Protein AF-A0A2G6GSE4-F1 (afdb_monomer_lite)

Radius of gyration: 18.16 Å; chains: 1; bounding box: 48×35×53 Å

Structure (mmCIF, N/CA/C/O backbone):
data_AF-A0A2G6GSE4-F1
#
_entry.id   AF-A0A2G6GSE4-F1
#
loop_
_atom_site.group_PDB
_atom_site.id
_atom_site.type_symbol
_atom_site.label_atom_id
_atom_site.label_alt_id
_atom_site.label_comp_id
_atom_site.label_asym_id
_atom_site.label_entity_id
_atom_site.label_seq_id
_atom_site.pdbx_PDB_ins_code
_atom_site.Cartn_x
_atom_site.Cartn_y
_atom_site.Cartn_z
_atom_site.occupancy
_atom_site.B_iso_or_equiv
_atom_site.auth_seq_id
_atom_site.auth_comp_id
_atom_site.auth_asym_id
_atom_site.auth_atom_id
_atom_site.pdbx_PDB_model_num
ATOM 1 N N . MET A 1 1 ? -8.463 1.026 28.340 1.00 57.72 1 MET A N 1
ATOM 2 C CA . MET A 1 1 ? -7.109 0.644 27.878 1.00 57.72 1 MET A CA 1
ATOM 3 C C . MET A 1 1 ? -7.087 -0.765 27.296 1.00 57.72 1 MET A C 1
ATOM 5 O O . MET A 1 1 ? -6.768 -0.890 26.126 1.00 57.72 1 MET A O 1
ATOM 9 N N . LYS A 1 2 ? -7.490 -1.806 28.046 1.00 75.69 2 LYS A N 1
ATOM 10 C CA . LYS A 1 2 ? -7.440 -3.204 27.566 1.00 75.69 2 LYS A CA 1
ATOM 11 C C . LYS A 1 2 ? -8.291 -3.472 26.308 1.00 75.69 2 LYS A C 1
ATOM 13 O O . LYS A 1 2 ? -7.828 -4.169 25.419 1.00 75.69 2 LYS A O 1
ATOM 18 N N . LEU A 1 3 ? -9.478 -2.861 26.198 1.00 84.25 3 LEU A N 1
ATOM 19 C CA . LEU A 1 3 ? -10.397 -3.104 25.074 1.00 84.25 3 LEU A CA 1
ATOM 20 C C . LEU A 1 3 ? -9.868 -2.588 23.723 1.00 84.25 3 LEU A C 1
ATOM 22 O O . LEU A 1 3 ? -9.879 -3.328 22.752 1.00 84.25 3 LEU A O 1
ATOM 26 N N . ASN A 1 4 ? -9.363 -1.352 23.657 1.00 85.56 4 ASN A N 1
ATOM 27 C CA . ASN A 1 4 ? -8.875 -0.771 22.397 1.00 85.56 4 ASN A CA 1
ATOM 28 C C . ASN A 1 4 ? -7.656 -1.520 21.850 1.00 85.56 4 ASN A C 1
ATOM 30 O O . ASN A 1 4 ? -7.570 -1.765 20.652 1.00 85.56 4 ASN A O 1
ATOM 34 N N . ILE A 1 5 ? -6.744 -1.914 22.742 1.00 86.75 5 ILE A N 1
ATOM 35 C CA . ILE A 1 5 ? -5.578 -2.724 22.380 1.00 86.75 5 ILE A CA 1
ATOM 36 C C . ILE A 1 5 ? -6.035 -4.098 21.879 1.00 86.75 5 ILE A C 1
ATOM 38 O O . ILE A 1 5 ? -5.562 -4.550 20.842 1.00 86.75 5 ILE A O 1
ATOM 42 N N . ALA A 1 6 ? -6.999 -4.728 22.560 1.00 89.94 6 ALA A N 1
ATOM 43 C CA . ALA A 1 6 ? -7.561 -6.002 22.121 1.00 89.94 6 ALA A CA 1
ATOM 44 C C . ALA A 1 6 ? -8.214 -5.901 20.733 1.00 89.94 6 ALA A C 1
ATOM 46 O O . ALA A 1 6 ? -7.971 -6.762 19.898 1.00 89.94 6 ALA A O 1
ATOM 47 N N . ILE A 1 7 ? -8.974 -4.835 20.450 1.00 90.06 7 ILE A N 1
ATOM 48 C CA . ILE A 1 7 ? -9.577 -4.612 19.124 1.00 90.06 7 ILE A CA 1
ATOM 49 C C . ILE A 1 7 ? -8.491 -4.510 18.050 1.00 90.06 7 ILE A C 1
ATOM 51 O O . ILE A 1 7 ? -8.589 -5.193 17.036 1.00 90.06 7 ILE A O 1
ATOM 55 N N . ILE A 1 8 ? -7.448 -3.703 18.273 1.00 90.94 8 ILE A N 1
ATOM 56 C CA . ILE A 1 8 ? -6.342 -3.559 17.313 1.00 90.94 8 ILE A CA 1
ATOM 57 C C . ILE A 1 8 ? -5.668 -4.910 17.062 1.00 90.94 8 ILE A C 1
ATOM 59 O O . ILE A 1 8 ? -5.456 -5.269 15.909 1.00 90.94 8 ILE A O 1
ATOM 63 N N . LEU A 1 9 ? -5.377 -5.676 18.118 1.00 92.19 9 LEU A N 1
ATOM 64 C CA . LEU A 1 9 ? -4.743 -6.992 17.997 1.00 92.19 9 LEU A CA 1
ATOM 65 C C . LEU A 1 9 ? -5.616 -7.988 17.229 1.00 92.19 9 LEU A C 1
ATOM 67 O O . LEU A 1 9 ? -5.114 -8.683 16.348 1.00 92.19 9 LEU A O 1
ATOM 71 N N . ILE A 1 10 ? -6.916 -8.041 17.526 1.00 94.38 10 ILE A N 1
ATOM 72 C CA . ILE A 1 10 ? -7.861 -8.921 16.830 1.00 94.38 10 ILE A CA 1
ATOM 73 C C . ILE A 1 10 ? -7.929 -8.545 15.349 1.00 94.38 10 ILE A C 1
ATOM 75 O O . ILE A 1 10 ? -7.769 -9.408 14.491 1.00 94.38 10 ILE A O 1
ATOM 79 N N . VAL A 1 11 ? -8.111 -7.261 15.038 1.00 93.94 11 VAL A N 1
ATOM 80 C CA . VAL A 1 11 ? -8.205 -6.776 13.654 1.00 93.94 11 VAL A CA 1
ATOM 81 C C . VAL A 1 11 ? -6.902 -7.029 12.889 1.00 93.94 11 VAL A C 1
ATOM 83 O O . VAL A 1 11 ? -6.954 -7.519 11.763 1.00 93.94 11 VAL A O 1
ATOM 86 N N . ALA A 1 12 ? -5.745 -6.764 13.502 1.00 93.81 12 ALA A N 1
ATOM 87 C CA . ALA A 1 12 ? -4.441 -7.052 12.907 1.00 93.81 12 ALA A CA 1
ATOM 88 C C . ALA A 1 12 ? -4.282 -8.545 12.603 1.00 93.81 12 ALA A C 1
ATOM 90 O O . ALA A 1 12 ? -3.866 -8.906 11.507 1.00 93.81 12 ALA A O 1
ATOM 91 N N . THR A 1 13 ? -4.668 -9.410 13.546 1.00 94.38 13 THR A N 1
ATOM 92 C CA . THR A 1 13 ? -4.611 -10.870 13.376 1.00 94.38 13 THR A CA 1
ATOM 93 C C . THR A 1 13 ? -5.519 -11.330 12.238 1.00 94.38 13 THR A C 1
ATOM 95 O O . THR A 1 13 ? -5.111 -12.157 11.430 1.00 94.38 13 THR A O 1
ATOM 98 N N . VAL A 1 14 ? -6.726 -10.767 12.128 1.00 95.25 14 VAL A N 1
ATOM 99 C CA . VAL A 1 14 ? -7.653 -11.073 11.031 1.00 95.25 14 VAL A CA 1
ATOM 100 C C . VAL A 1 14 ? -7.067 -10.652 9.686 1.00 95.25 14 VAL A C 1
ATOM 102 O O . VAL A 1 14 ? -7.047 -11.466 8.768 1.00 95.25 14 VAL A O 1
ATOM 105 N N . PHE A 1 15 ? -6.551 -9.426 9.551 1.00 94.00 15 PHE A N 1
ATOM 106 C CA . PHE A 1 15 ? -5.946 -8.988 8.288 1.00 94.00 15 PHE A CA 1
ATOM 107 C C . PHE A 1 15 ? -4.688 -9.774 7.933 1.00 94.00 15 PHE A C 1
ATOM 109 O O . PHE A 1 15 ? -4.493 -10.094 6.766 1.00 94.00 15 PHE A O 1
ATOM 116 N N . PHE A 1 16 ? -3.867 -10.122 8.921 1.00 92.12 16 PHE A N 1
ATOM 117 C CA . PHE A 1 16 ? -2.706 -10.978 8.717 1.00 92.12 16 PHE A CA 1
ATOM 118 C C . PHE A 1 16 ? -3.121 -12.385 8.268 1.00 92.12 16 PHE A C 1
ATOM 120 O O . PHE A 1 16 ? -2.551 -12.919 7.327 1.00 92.12 16 PHE A O 1
ATOM 127 N N . GLY A 1 17 ? -4.174 -12.963 8.852 1.00 93.38 17 GLY A N 1
ATOM 128 C CA . GLY A 1 17 ? -4.744 -14.229 8.384 1.00 93.38 17 GLY A CA 1
ATOM 129 C C . GLY A 1 17 ? -5.287 -14.138 6.955 1.00 93.38 17 GLY A C 1
ATOM 130 O O . GLY A 1 17 ? -4.964 -14.976 6.118 1.00 93.38 17 GLY A O 1
ATOM 131 N N . LEU A 1 18 ? -6.054 -13.087 6.643 1.00 93.56 18 LEU A N 1
ATOM 132 C CA . LEU A 1 18 ? -6.555 -12.823 5.288 1.00 93.56 18 LEU A CA 1
ATOM 133 C C . LEU A 1 18 ? -5.418 -12.631 4.276 1.00 93.56 18 LEU A C 1
ATOM 135 O O . LEU A 1 18 ? -5.569 -13.012 3.117 1.00 93.56 18 LEU A O 1
ATOM 139 N N . TRP A 1 19 ? -4.282 -12.080 4.713 1.00 91.25 19 TRP A N 1
ATOM 140 C CA . TRP A 1 19 ? -3.078 -11.947 3.898 1.00 91.25 19 TRP A CA 1
ATOM 141 C C . TRP A 1 19 ? -2.619 -13.302 3.355 1.00 91.25 19 TRP A C 1
ATOM 143 O O . TRP A 1 19 ? -2.550 -13.473 2.138 1.00 91.25 19 TRP A O 1
ATOM 153 N N . PHE A 1 20 ? -2.440 -14.293 4.236 1.00 89.25 20 PHE A N 1
ATOM 154 C CA . PHE A 1 20 ? -2.069 -15.660 3.841 1.00 89.25 20 PHE A CA 1
ATOM 155 C C . PHE A 1 20 ? -3.154 -16.398 3.054 1.00 89.25 20 PHE A C 1
ATOM 157 O O . PHE A 1 20 ? -2.843 -17.336 2.328 1.00 89.25 20 PHE A O 1
ATOM 164 N N . LEU A 1 21 ? -4.416 -15.975 3.160 1.00 91.94 21 LEU A N 1
ATOM 165 C CA . LEU A 1 21 ? -5.521 -16.521 2.365 1.00 91.94 21 LEU A CA 1
ATOM 166 C C . LEU A 1 21 ? -5.607 -15.929 0.946 1.00 91.94 21 LEU A C 1
ATOM 168 O O . LEU A 1 21 ? -6.533 -16.257 0.209 1.00 91.94 21 LEU A O 1
ATOM 172 N N . GLY A 1 22 ? -4.663 -15.070 0.547 1.00 89.81 22 GLY A N 1
ATOM 173 C CA . GLY A 1 22 ? -4.574 -14.545 -0.817 1.00 89.81 22 GLY A CA 1
ATOM 174 C C . GLY A 1 22 ? -5.033 -13.097 -0.987 1.00 89.81 22 GLY A C 1
ATOM 175 O O . GLY A 1 22 ? -5.107 -12.623 -2.122 1.00 89.81 22 GLY A O 1
ATOM 176 N N . LEU A 1 23 ? -5.284 -12.354 0.102 1.00 91.19 23 LEU A N 1
ATOM 177 C CA . LEU A 1 23 ? -5.499 -10.900 0.019 1.00 91.19 23 LEU A CA 1
ATOM 178 C C . LEU A 1 23 ? -4.306 -10.199 -0.653 1.00 91.19 23 LEU A C 1
ATOM 180 O O . LEU A 1 23 ? -4.504 -9.229 -1.384 1.00 91.19 23 LEU A O 1
ATOM 184 N N . GLU A 1 24 ? -3.096 -10.735 -0.471 1.00 91.75 24 GLU A N 1
ATOM 185 C CA . GLU A 1 24 ? -1.891 -10.310 -1.186 1.00 91.75 24 GLU A CA 1
ATOM 186 C C . GLU A 1 24 ? -2.074 -10.327 -2.705 1.00 91.75 24 GLU A C 1
ATOM 188 O O . GLU A 1 24 ? -1.811 -9.331 -3.373 1.00 91.75 24 GLU A O 1
ATOM 193 N N . ILE A 1 25 ? -2.575 -11.438 -3.249 1.00 91.94 25 ILE A N 1
ATOM 194 C CA . ILE A 1 25 ? -2.759 -11.632 -4.690 1.00 91.94 25 ILE A CA 1
ATOM 195 C C . ILE A 1 25 ? -3.802 -10.649 -5.220 1.00 91.94 25 ILE A C 1
ATOM 197 O O . ILE A 1 25 ? -3.599 -10.035 -6.268 1.00 91.94 25 ILE A O 1
ATOM 201 N N . ILE A 1 26 ? -4.910 -10.471 -4.497 1.00 93.06 26 ILE A N 1
ATOM 202 C CA . ILE A 1 26 ? -5.962 -9.517 -4.870 1.00 93.06 26 ILE A CA 1
ATOM 203 C C . ILE A 1 26 ? -5.384 -8.102 -4.921 1.00 93.06 26 ILE A C 1
ATOM 205 O O . ILE A 1 26 ? -5.572 -7.382 -5.902 1.00 93.06 26 ILE A O 1
ATOM 209 N N . TYR A 1 27 ? -4.637 -7.713 -3.890 1.00 93.06 27 TYR A N 1
ATOM 210 C CA . TYR A 1 27 ? -4.029 -6.392 -3.831 1.00 93.06 27 TYR A CA 1
ATOM 211 C C . TYR A 1 27 ? -2.969 -6.187 -4.919 1.00 93.06 27 TYR A C 1
ATOM 213 O O . TYR A 1 27 ? -2.906 -5.125 -5.538 1.00 93.06 27 TYR A O 1
ATOM 221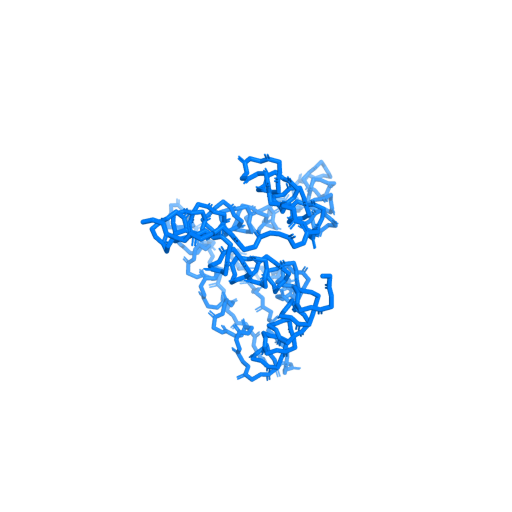 N N . ALA A 1 28 ? -2.182 -7.219 -5.221 1.00 93.81 28 ALA A N 1
ATOM 222 C CA . ALA A 1 28 ? -1.198 -7.178 -6.291 1.00 93.81 28 ALA A CA 1
ATOM 223 C C . ALA A 1 28 ? -1.848 -6.952 -7.665 1.00 93.81 28 ALA A C 1
ATOM 225 O O . ALA A 1 28 ? -1.355 -6.137 -8.443 1.00 93.81 28 ALA A O 1
ATOM 226 N N . HIS A 1 29 ? -2.996 -7.582 -7.945 1.00 94.69 29 HIS A N 1
ATOM 227 C CA . HIS A 1 29 ? -3.774 -7.288 -9.154 1.00 94.69 29 HIS A CA 1
ATOM 228 C C . HIS A 1 29 ? -4.235 -5.828 -9.198 1.00 94.69 29 HIS A C 1
ATOM 230 O O . HIS A 1 29 ? -4.168 -5.201 -10.255 1.00 94.69 29 HIS A O 1
ATOM 236 N N . MET A 1 30 ? -4.658 -5.259 -8.062 1.00 95.44 30 MET A N 1
ATOM 237 C CA . MET A 1 30 ? -5.014 -3.838 -7.996 1.00 95.44 30 MET A CA 1
ATOM 238 C C . MET A 1 30 ? -3.808 -2.945 -8.302 1.00 95.44 30 MET A C 1
ATOM 240 O O . MET A 1 30 ? -3.956 -1.967 -9.031 1.00 95.44 30 MET A O 1
ATOM 244 N N . LEU A 1 31 ? -2.615 -3.261 -7.795 1.00 95.12 31 LEU A N 1
ATOM 245 C CA . LEU A 1 31 ? -1.394 -2.508 -8.107 1.00 95.12 31 LEU A CA 1
ATOM 246 C C . LEU A 1 31 ? -1.002 -2.621 -9.584 1.00 95.12 31 LEU A C 1
ATOM 248 O O . LEU A 1 31 ? -0.710 -1.605 -10.207 1.00 95.12 31 LEU A O 1
ATOM 252 N N . VAL A 1 32 ? -1.047 -3.826 -10.160 1.00 95.00 32 VAL A N 1
ATOM 253 C CA . VAL A 1 32 ? -0.787 -4.055 -11.592 1.00 95.00 32 VAL A CA 1
ATOM 254 C C . VAL A 1 32 ? -1.765 -3.266 -12.457 1.00 95.00 32 VAL A C 1
ATOM 256 O O . VAL A 1 32 ? -1.355 -2.633 -13.427 1.00 95.00 32 VAL A O 1
ATOM 259 N N . PHE A 1 33 ? -3.047 -3.246 -12.088 1.00 95.62 33 PHE A N 1
ATOM 260 C CA . PHE A 1 33 ? -4.046 -2.423 -12.762 1.00 95.62 33 PHE A CA 1
ATOM 261 C C . PHE A 1 33 ? -3.685 -0.932 -12.706 1.00 95.62 33 PHE A C 1
ATOM 263 O O . PHE A 1 33 ? -3.694 -0.266 -13.738 1.00 95.62 33 PHE A O 1
ATOM 270 N N . GLY A 1 34 ? -3.311 -0.419 -11.530 1.00 94.62 34 GLY A N 1
ATOM 271 C CA . GLY A 1 34 ? -2.899 0.978 -11.364 1.00 94.62 34 GLY A CA 1
ATOM 272 C C . GLY A 1 34 ? -1.655 1.336 -12.170 1.00 94.62 34 GLY A C 1
ATOM 273 O O . GLY A 1 34 ? -1.620 2.378 -12.817 1.00 94.62 34 GLY A O 1
ATOM 274 N N . LEU A 1 35 ? -0.659 0.451 -12.187 1.00 94.12 35 LEU A N 1
ATOM 275 C CA . LEU A 1 35 ? 0.544 0.619 -12.997 1.00 94.12 35 LEU A CA 1
ATOM 276 C C . LEU A 1 35 ? 0.220 0.664 -14.483 1.00 94.12 35 LEU A C 1
ATOM 278 O O . LEU A 1 35 ? 0.635 1.590 -15.171 1.00 94.12 35 LEU A O 1
ATOM 282 N N . ASN A 1 36 ? -0.561 -0.299 -14.969 1.00 94.06 36 ASN A N 1
ATOM 283 C CA . ASN A 1 36 ? -0.967 -0.331 -16.367 1.00 94.06 36 ASN A CA 1
ATOM 284 C C . ASN A 1 36 ? -1.792 0.903 -16.740 1.00 94.06 36 ASN A C 1
ATOM 286 O O . ASN A 1 36 ? -1.594 1.429 -17.826 1.00 94.06 36 ASN A O 1
ATOM 290 N N . ALA A 1 37 ? -2.639 1.415 -15.838 1.00 93.94 37 ALA A N 1
ATOM 291 C CA . ALA A 1 37 ? -3.366 2.666 -16.043 1.00 93.94 37 ALA A CA 1
ATOM 292 C C . ALA A 1 37 ? -2.426 3.878 -16.199 1.00 93.94 37 ALA A C 1
ATOM 294 O O . ALA A 1 37 ? -2.673 4.735 -17.045 1.00 93.94 37 ALA A O 1
ATOM 295 N N . VAL A 1 38 ? -1.334 3.939 -15.428 1.00 92.88 38 VAL A N 1
ATOM 296 C CA . VAL A 1 38 ? -0.303 4.982 -15.579 1.00 92.88 38 VAL A CA 1
ATOM 297 C C . VAL A 1 38 ? 0.480 4.806 -16.884 1.00 92.88 38 VAL A C 1
ATOM 299 O O . VAL A 1 38 ? 0.748 5.788 -17.575 1.00 92.88 38 VAL A O 1
ATOM 302 N N . PHE A 1 39 ? 0.807 3.569 -17.259 1.00 90.50 39 PHE A N 1
ATOM 303 C CA . PHE A 1 39 ? 1.587 3.261 -18.459 1.00 90.50 39 PHE A CA 1
ATOM 304 C C . PHE A 1 39 ? 0.784 3.224 -19.762 1.00 90.50 39 PHE A C 1
ATOM 306 O O . PHE A 1 39 ? 1.386 3.021 -20.809 1.00 90.50 39 PHE A O 1
ATOM 313 N N . VAL A 1 40 ? -0.530 3.492 -19.754 1.00 89.62 40 VAL A N 1
ATOM 314 C CA . VAL A 1 40 ? -1.340 3.582 -20.991 1.00 89.62 40 VAL A CA 1
ATOM 315 C C . VAL A 1 40 ? -0.713 4.532 -22.020 1.00 89.62 40 VAL A C 1
ATOM 317 O O . VAL A 1 40 ? -0.820 4.299 -23.221 1.00 89.62 40 VAL A O 1
ATOM 320 N N . PHE A 1 41 ? -0.039 5.588 -21.559 1.00 84.69 41 PHE A N 1
ATOM 321 C CA . PHE A 1 41 ? 0.599 6.587 -22.419 1.00 84.69 41 PHE A CA 1
ATOM 322 C C . PHE A 1 41 ? 2.059 6.269 -22.779 1.00 84.69 41 PHE A C 1
ATOM 324 O O . PHE A 1 41 ? 2.659 6.994 -23.571 1.00 84.69 41 PHE A O 1
ATOM 331 N N . SER A 1 42 ? 2.632 5.201 -22.223 1.00 84.00 42 SER A N 1
ATOM 332 C CA . SER A 1 42 ? 4.018 4.796 -22.447 1.00 84.00 42 SER A CA 1
ATOM 333 C C . SER A 1 42 ? 4.061 3.574 -23.360 1.00 84.00 42 SER A C 1
ATOM 335 O O . SER A 1 42 ? 3.696 2.469 -22.962 1.00 84.00 42 SER A O 1
ATOM 337 N N . SER A 1 43 ? 4.536 3.740 -24.595 1.00 77.75 43 SER A N 1
ATOM 338 C CA . SER A 1 43 ? 4.706 2.616 -25.520 1.00 77.75 43 SER A CA 1
ATOM 339 C C . SER A 1 43 ? 5.742 1.623 -24.983 1.00 77.75 43 SER A C 1
ATOM 341 O O . SER A 1 43 ? 6.879 2.008 -24.722 1.00 77.75 43 SER A O 1
ATOM 343 N N . GLY A 1 44 ? 5.356 0.353 -24.840 1.00 82.25 44 GLY A N 1
ATOM 344 C CA . GLY A 1 44 ? 6.273 -0.745 -24.507 1.00 82.25 44 GLY A CA 1
ATOM 345 C C . GLY A 1 44 ? 6.429 -1.065 -23.017 1.00 82.25 44 GLY A C 1
ATOM 346 O O . GLY A 1 44 ? 7.040 -2.085 -22.706 1.00 82.25 44 GLY A O 1
ATOM 347 N N . ILE A 1 45 ? 5.845 -0.275 -22.103 1.00 88.25 45 ILE A N 1
ATOM 348 C CA . ILE A 1 45 ? 5.870 -0.568 -20.659 1.00 88.25 45 ILE A CA 1
ATOM 349 C C . ILE A 1 45 ? 4.565 -1.241 -20.235 1.00 88.25 45 ILE A C 1
ATOM 351 O O . ILE A 1 45 ? 3.483 -0.701 -20.456 1.00 88.25 45 ILE A O 1
ATOM 355 N N . HIS A 1 46 ? 4.652 -2.399 -19.583 1.00 91.50 46 HIS A N 1
ATOM 356 C CA . HIS A 1 46 ? 3.488 -3.029 -18.961 1.00 91.50 46 HIS A CA 1
ATOM 357 C C . HIS A 1 46 ? 3.856 -3.813 -17.700 1.00 91.50 46 HIS A C 1
ATOM 359 O O . HIS A 1 46 ? 4.949 -4.366 -17.577 1.00 91.50 46 HIS A O 1
ATOM 365 N N . ALA A 1 47 ? 2.919 -3.874 -16.759 1.00 92.69 47 ALA A N 1
ATOM 366 C CA . ALA A 1 47 ? 3.029 -4.633 -15.526 1.00 92.69 47 ALA A CA 1
ATOM 367 C C . ALA A 1 47 ? 2.258 -5.956 -15.627 1.00 92.69 47 ALA A C 1
ATOM 369 O O . ALA A 1 47 ? 1.138 -6.000 -16.149 1.00 92.69 47 ALA A O 1
ATOM 370 N N . LYS A 1 48 ? 2.829 -7.030 -15.078 1.00 93.88 48 LYS A N 1
ATOM 371 C CA . LYS A 1 48 ? 2.172 -8.330 -14.890 1.00 93.88 48 LYS A CA 1
ATOM 372 C C . LYS A 1 48 ? 2.421 -8.846 -13.482 1.00 93.88 48 LYS A C 1
ATOM 374 O O . LYS A 1 48 ? 3.408 -8.498 -12.841 1.00 93.88 48 LYS A O 1
ATOM 379 N N . LEU A 1 49 ? 1.514 -9.692 -13.017 1.00 93.12 49 LEU A N 1
ATOM 380 C CA . LEU A 1 49 ? 1.688 -10.427 -11.776 1.00 93.12 49 LEU A CA 1
ATOM 381 C C . LEU A 1 49 ? 2.308 -11.791 -12.083 1.00 93.12 49 LEU A C 1
ATOM 383 O O . LEU A 1 49 ? 1.799 -12.514 -12.936 1.00 93.12 49 LEU A O 1
ATOM 387 N N . ASP A 1 50 ? 3.363 -12.148 -11.361 1.00 92.81 50 ASP A N 1
ATOM 388 C CA . ASP A 1 50 ? 3.920 -13.495 -11.339 1.00 92.81 50 ASP A CA 1
ATOM 389 C C . ASP A 1 50 ? 3.698 -14.128 -9.965 1.00 92.81 50 ASP A C 1
ATOM 391 O O . ASP A 1 50 ? 3.942 -13.518 -8.926 1.00 92.81 50 ASP A O 1
ATOM 395 N N . THR A 1 51 ? 3.188 -15.355 -9.981 1.00 89.75 51 THR A N 1
ATOM 396 C CA . THR A 1 51 ? 2.892 -16.168 -8.792 1.00 89.75 51 THR A CA 1
ATOM 397 C C . THR A 1 51 ? 3.538 -17.554 -8.868 1.00 89.75 51 THR A C 1
ATOM 399 O O . THR A 1 51 ? 3.290 -18.404 -8.015 1.00 89.75 51 THR A O 1
ATOM 402 N N . SER A 1 52 ? 4.392 -17.795 -9.870 1.00 85.38 52 SER A N 1
ATOM 403 C CA . SER A 1 52 ? 4.993 -19.103 -10.170 1.00 85.38 52 SER A CA 1
ATOM 404 C C . SER A 1 52 ? 5.848 -19.674 -9.035 1.00 85.38 52 SER A C 1
ATOM 406 O O . SER A 1 52 ? 5.952 -20.887 -8.881 1.00 85.38 52 SER A O 1
ATOM 408 N N . THR A 1 53 ? 6.425 -18.810 -8.202 1.00 80.38 53 THR A N 1
ATOM 409 C CA . THR A 1 53 ? 7.304 -19.175 -7.081 1.00 80.38 53 THR A CA 1
ATOM 410 C C . THR A 1 53 ? 6.557 -19.355 -5.754 1.00 80.38 53 THR A C 1
ATOM 412 O O . THR A 1 53 ? 7.184 -19.517 -4.708 1.00 80.38 53 THR A O 1
ATOM 415 N N . GLY A 1 54 ? 5.220 -19.296 -5.764 1.00 79.81 54 GLY A N 1
ATOM 416 C CA . GLY A 1 54 ? 4.388 -19.343 -4.556 1.00 79.81 54 GLY A CA 1
ATOM 417 C C . GLY A 1 54 ? 4.352 -18.032 -3.761 1.00 79.81 54 GLY A C 1
ATOM 418 O O . GLY A 1 54 ? 3.636 -17.946 -2.767 1.00 79.81 54 GLY A O 1
ATOM 419 N N . LYS A 1 55 ? 5.081 -17.001 -4.207 1.00 83.25 55 LYS A N 1
ATOM 420 C CA . LYS A 1 55 ? 4.982 -15.619 -3.720 1.00 83.25 55 LYS A CA 1
ATOM 421 C C . LYS A 1 55 ? 4.507 -14.706 -4.845 1.00 83.25 55 LYS A C 1
ATOM 423 O O . LYS A 1 55 ? 4.732 -15.005 -6.016 1.00 83.25 55 LYS A O 1
ATOM 428 N N . ALA A 1 56 ? 3.867 -13.594 -4.494 1.00 88.56 56 ALA A N 1
ATOM 429 C CA . ALA A 1 56 ? 3.422 -12.612 -5.471 1.00 88.56 56 ALA A CA 1
ATOM 430 C C . ALA A 1 56 ? 4.558 -11.634 -5.818 1.00 88.56 56 ALA A C 1
ATOM 432 O O . ALA A 1 56 ? 5.099 -10.940 -4.954 1.00 88.56 56 ALA A O 1
ATOM 433 N N . PHE A 1 57 ? 4.889 -11.553 -7.104 1.00 91.44 57 PHE A N 1
ATOM 434 C CA . PHE A 1 57 ? 5.861 -10.617 -7.658 1.00 91.44 57 PHE A CA 1
ATOM 435 C C . PHE A 1 57 ? 5.200 -9.736 -8.708 1.00 91.44 57 PHE A C 1
ATOM 437 O O . PHE A 1 57 ? 4.546 -10.229 -9.626 1.00 91.44 57 PHE A O 1
ATOM 444 N N . ILE A 1 58 ? 5.398 -8.424 -8.607 1.00 90.69 58 ILE A N 1
ATOM 445 C CA . ILE A 1 58 ? 5.017 -7.505 -9.680 1.00 90.69 58 ILE A CA 1
ATOM 446 C C . ILE A 1 58 ? 6.195 -7.422 -10.637 1.00 90.69 58 ILE A C 1
ATOM 448 O O . ILE A 1 58 ? 7.284 -7.000 -10.251 1.00 90.69 58 ILE A O 1
ATOM 452 N N . GLN A 1 59 ? 5.961 -7.840 -11.876 1.00 90.31 59 GLN A N 1
ATOM 453 C CA . GLN A 1 59 ? 6.930 -7.773 -12.954 1.00 90.31 59 GLN A CA 1
ATOM 454 C C . GLN A 1 59 ? 6.633 -6.575 -13.852 1.00 90.31 59 GLN A C 1
ATOM 456 O O . GLN A 1 59 ? 5.507 -6.420 -14.327 1.00 90.31 59 GLN A O 1
ATOM 461 N N . LEU A 1 60 ? 7.641 -5.752 -14.111 1.00 88.94 60 LEU A N 1
ATOM 462 C CA . LEU A 1 60 ? 7.591 -4.658 -15.074 1.00 88.94 60 LEU A CA 1
ATOM 463 C C . LEU A 1 60 ? 8.403 -5.035 -16.302 1.00 88.94 60 LEU A C 1
ATOM 465 O O . LEU A 1 60 ? 9.590 -5.328 -16.185 1.00 88.94 60 LEU A O 1
ATOM 469 N N . PHE A 1 61 ? 7.755 -5.013 -17.461 1.00 86.69 61 PHE A N 1
ATOM 470 C CA . PHE A 1 61 ? 8.359 -5.313 -18.750 1.00 86.69 61 PHE A CA 1
ATOM 471 C C . PHE A 1 61 ? 8.584 -4.026 -19.534 1.00 86.69 61 PHE A C 1
ATOM 473 O O . PHE A 1 61 ? 7.652 -3.234 -19.683 1.00 86.69 61 PHE A O 1
ATOM 480 N N . TYR A 1 62 ? 9.795 -3.862 -20.063 1.00 82.94 62 TYR A N 1
ATOM 481 C CA . TYR A 1 62 ? 10.130 -2.857 -21.068 1.00 82.94 62 TYR A CA 1
ATOM 482 C C . TYR A 1 62 ? 10.965 -3.493 -22.176 1.00 82.94 62 TYR A C 1
ATOM 484 O O . TYR A 1 62 ? 12.048 -4.019 -21.905 1.00 82.94 62 TYR A O 1
ATOM 492 N N . ASP A 1 63 ? 10.447 -3.450 -23.403 1.00 75.88 63 ASP A N 1
ATOM 493 C CA . ASP A 1 63 ? 10.968 -4.115 -24.604 1.00 75.88 63 ASP A CA 1
ATOM 494 C C . ASP A 1 63 ? 11.215 -5.626 -24.419 1.00 75.88 63 ASP A C 1
ATOM 496 O O . ASP A 1 63 ? 10.410 -6.430 -24.875 1.00 75.88 63 ASP A O 1
ATOM 500 N N . ASN A 1 64 ? 12.286 -6.021 -23.721 1.00 70.56 64 ASN A N 1
ATOM 501 C CA . ASN A 1 64 ? 12.645 -7.412 -23.399 1.00 70.56 64 ASN A CA 1
ATOM 502 C C . ASN A 1 64 ? 13.249 -7.597 -21.994 1.00 70.56 64 ASN A C 1
ATOM 504 O O . ASN A 1 64 ? 13.595 -8.715 -21.610 1.00 70.56 64 ASN A O 1
ATOM 508 N N . ALA A 1 65 ? 13.404 -6.519 -21.227 1.00 75.56 65 ALA A N 1
ATOM 509 C CA . ALA A 1 65 ? 13.915 -6.576 -19.868 1.00 75.56 65 ALA A CA 1
ATOM 510 C C . ALA A 1 65 ? 12.743 -6.587 -18.879 1.00 75.56 65 ALA A C 1
ATOM 512 O O . ALA A 1 65 ? 11.801 -5.800 -18.994 1.00 75.56 65 ALA A O 1
ATOM 513 N N . GLY A 1 66 ? 12.796 -7.530 -17.940 1.00 80.25 66 GLY A N 1
ATOM 514 C CA . GLY A 1 66 ? 11.806 -7.700 -16.887 1.00 80.25 66 GLY A CA 1
ATOM 515 C C . GLY A 1 66 ? 12.440 -7.450 -15.529 1.00 80.25 66 GLY A C 1
ATOM 516 O O . GLY A 1 66 ? 13.431 -8.096 -15.189 1.00 80.25 66 GLY A O 1
ATOM 517 N N . TRP A 1 67 ? 11.861 -6.554 -14.737 1.00 87.00 67 TRP A N 1
ATOM 518 C CA . TRP A 1 67 ? 12.238 -6.380 -13.334 1.00 87.00 67 TRP A CA 1
ATOM 519 C C . TRP A 1 67 ? 11.121 -6.837 -12.429 1.00 87.00 67 TRP A C 1
ATOM 521 O O . TRP A 1 67 ? 9.950 -6.670 -12.758 1.00 87.00 67 TRP A O 1
ATOM 531 N N . GLN A 1 68 ? 11.488 -7.402 -11.286 1.00 89.38 68 GLN A N 1
ATOM 532 C CA . GLN A 1 68 ? 10.544 -7.995 -10.355 1.00 89.38 68 GLN A CA 1
ATOM 533 C C . GLN A 1 68 ? 10.707 -7.356 -8.985 1.00 89.38 68 GLN A C 1
ATOM 535 O O . GLN A 1 68 ? 11.826 -7.239 -8.488 1.00 89.38 68 GLN A O 1
ATOM 540 N N . GLU A 1 69 ? 9.589 -7.003 -8.361 1.00 89.81 69 GLU A N 1
ATOM 541 C CA . GLU A 1 69 ? 9.557 -6.585 -6.962 1.00 89.81 69 GLU A CA 1
ATOM 542 C C . GLU A 1 69 ? 8.595 -7.489 -6.183 1.00 89.81 69 GLU A C 1
ATOM 544 O O . GLU A 1 69 ? 7.451 -7.686 -6.617 1.00 89.81 69 GLU A O 1
ATOM 549 N N . PRO A 1 70 ? 9.027 -8.055 -5.042 1.00 90.25 70 PRO A N 1
ATOM 550 C CA . PRO A 1 70 ? 8.139 -8.813 -4.174 1.00 90.25 70 PRO A CA 1
ATOM 551 C C . PRO A 1 70 ? 7.057 -7.898 -3.592 1.00 90.25 70 PRO A C 1
ATOM 553 O O . PRO A 1 70 ? 7.353 -6.873 -2.971 1.00 90.25 70 PRO A O 1
ATOM 556 N N . VAL A 1 71 ? 5.797 -8.307 -3.750 1.00 88.25 71 VAL A N 1
ATOM 557 C CA . VAL A 1 71 ? 4.616 -7.566 -3.274 1.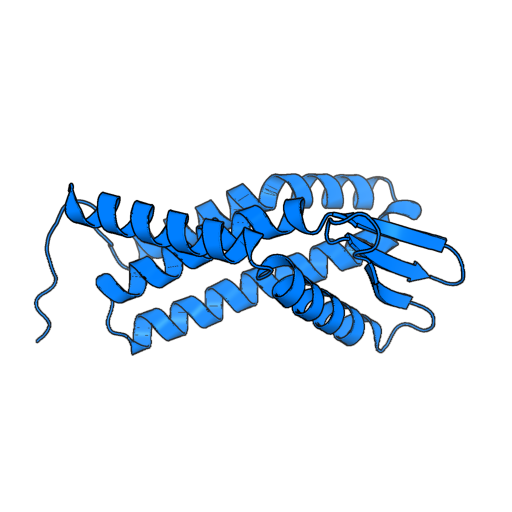00 88.25 71 VAL A CA 1
ATOM 558 C C . VAL A 1 71 ? 4.652 -7.383 -1.756 1.00 88.25 71 VAL A C 1
ATOM 560 O O . VAL A 1 71 ? 4.301 -6.312 -1.251 1.00 88.25 71 VAL A O 1
ATOM 563 N N . GLU A 1 72 ? 5.135 -8.399 -1.041 1.00 86.44 72 GLU A N 1
ATOM 564 C CA . GLU A 1 72 ? 5.279 -8.438 0.416 1.00 86.44 72 GLU A CA 1
ATOM 565 C C . GLU A 1 72 ? 5.919 -7.158 0.988 1.00 86.44 72 GLU A C 1
ATOM 567 O O . GLU A 1 72 ? 5.376 -6.560 1.922 1.00 86.44 72 GLU A O 1
ATOM 572 N N . THR A 1 73 ? 7.011 -6.665 0.385 1.00 81.44 73 THR A N 1
ATOM 573 C CA . THR A 1 73 ? 7.764 -5.509 0.909 1.00 81.44 73 THR A CA 1
ATOM 574 C C . THR A 1 73 ? 6.919 -4.242 0.982 1.00 81.44 73 THR A C 1
ATOM 576 O O . THR A 1 73 ? 7.028 -3.450 1.917 1.00 81.44 73 THR A O 1
ATOM 579 N N . ILE A 1 74 ? 6.061 -4.043 -0.014 1.00 82.88 74 ILE A N 1
ATOM 580 C CA . ILE A 1 74 ? 5.279 -2.818 -0.167 1.00 82.88 74 ILE A CA 1
ATOM 581 C C . ILE A 1 74 ? 3.957 -2.933 0.600 1.00 82.88 74 ILE A C 1
ATOM 583 O O . ILE A 1 74 ? 3.366 -1.924 0.994 1.00 82.88 74 ILE A O 1
ATOM 587 N N . CYS A 1 75 ? 3.483 -4.159 0.830 1.00 85.19 75 CYS A N 1
ATOM 588 C CA . CYS A 1 75 ? 2.138 -4.399 1.328 1.00 85.19 75 CYS A CA 1
ATOM 589 C C . CYS A 1 75 ? 2.044 -4.713 2.820 1.00 85.19 75 CYS A C 1
ATOM 591 O O . CYS A 1 75 ? 0.977 -4.520 3.394 1.00 85.19 75 CYS A O 1
ATOM 593 N N . LEU A 1 76 ? 3.125 -5.095 3.502 1.00 87.25 76 LEU A N 1
ATOM 594 C CA . LEU A 1 76 ? 3.090 -5.198 4.968 1.00 87.25 76 LEU A CA 1
ATOM 595 C C . LEU A 1 76 ? 2.621 -3.889 5.649 1.00 87.25 76 LEU A C 1
ATOM 597 O O . LEU A 1 76 ? 1.748 -3.947 6.521 1.00 87.25 76 LEU A O 1
ATOM 601 N N . PRO A 1 77 ? 3.073 -2.690 5.225 1.00 93.06 77 PRO A N 1
ATOM 602 C CA . PRO A 1 77 ? 2.540 -1.431 5.749 1.00 93.06 77 PRO A CA 1
ATOM 603 C C . PRO A 1 77 ? 1.041 -1.222 5.461 1.00 93.06 77 PRO A C 1
ATOM 605 O O . PRO A 1 77 ? 0.359 -0.556 6.241 1.00 93.06 77 PRO A O 1
ATOM 608 N N . LEU A 1 78 ? 0.491 -1.828 4.400 1.00 94.00 78 LEU A N 1
ATOM 609 C CA . LEU A 1 78 ? -0.947 -1.783 4.113 1.00 94.00 78 LEU A CA 1
ATOM 610 C C . LEU A 1 78 ? -1.754 -2.466 5.220 1.00 94.00 78 LEU A C 1
ATOM 612 O O . LEU A 1 78 ? -2.779 -1.931 5.631 1.00 94.00 78 LEU A O 1
ATOM 616 N N . ILE A 1 79 ? -1.299 -3.617 5.725 1.00 93.50 79 ILE A N 1
ATOM 617 C CA . ILE A 1 79 ? -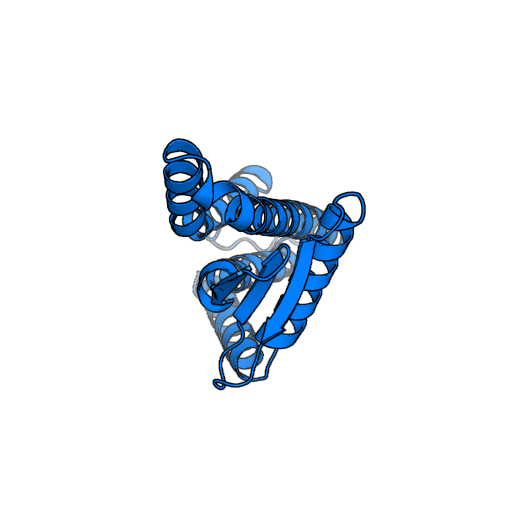1.982 -4.348 6.807 1.00 93.50 79 ILE A CA 1
ATOM 618 C C . ILE A 1 79 ? -2.092 -3.462 8.050 1.00 93.50 79 ILE A C 1
ATOM 620 O O . ILE A 1 79 ? -3.156 -3.369 8.670 1.00 93.50 79 ILE A O 1
ATOM 624 N N . LEU A 1 80 ? -1.003 -2.765 8.386 1.00 93.94 80 LEU A N 1
ATOM 625 C CA . LEU A 1 80 ? -0.976 -1.817 9.495 1.00 93.94 80 LEU A CA 1
ATOM 626 C C . LEU A 1 80 ? -1.964 -0.662 9.266 1.00 93.94 80 LEU A C 1
ATOM 628 O O . LEU A 1 80 ? -2.741 -0.326 10.164 1.00 93.94 80 LEU A O 1
ATOM 632 N N . LEU A 1 81 ? -1.984 -0.093 8.056 1.00 95.88 81 LEU A N 1
ATOM 633 C CA . LEU A 1 81 ? -2.910 0.977 7.690 1.00 95.88 81 LEU A CA 1
ATOM 634 C C . LEU A 1 81 ? -4.374 0.514 7.752 1.00 95.88 81 LEU A C 1
ATOM 636 O O . LEU A 1 81 ? -5.203 1.190 8.355 1.00 95.88 81 LEU A O 1
ATOM 640 N N . LEU A 1 82 ? -4.703 -0.647 7.183 1.00 95.31 82 LEU A N 1
ATOM 641 C CA . LEU A 1 82 ? -6.051 -1.225 7.199 1.00 95.31 82 LEU A CA 1
ATOM 642 C C . LEU A 1 82 ? -6.532 -1.497 8.623 1.00 95.31 82 LEU A C 1
ATOM 644 O O . LEU A 1 82 ? -7.666 -1.162 8.969 1.00 95.31 82 LEU A O 1
ATOM 648 N N . THR A 1 83 ? -5.649 -2.033 9.467 1.00 95.25 83 THR A N 1
ATOM 649 C CA . THR A 1 83 ? -5.932 -2.259 10.887 1.00 95.25 83 THR A CA 1
ATOM 650 C C . THR A 1 83 ? -6.322 -0.956 11.578 1.00 95.25 83 THR A C 1
ATOM 652 O O . THR A 1 83 ? -7.346 -0.892 12.263 1.00 95.25 83 THR A O 1
ATOM 655 N N . TRP A 1 84 ? -5.544 0.108 11.359 1.00 95.44 84 TRP A N 1
ATOM 656 C CA . TRP A 1 84 ? -5.851 1.430 11.897 1.00 95.44 84 TRP A CA 1
ATOM 657 C C . TRP A 1 84 ? -7.178 1.984 11.368 1.00 95.44 84 TRP A C 1
ATOM 659 O O . TRP A 1 84 ? -8.002 2.484 12.134 1.00 95.44 84 TRP A O 1
ATOM 669 N N . LEU A 1 85 ? -7.427 1.864 10.066 1.00 94.50 85 LEU A N 1
ATOM 670 C CA . LEU A 1 85 ? -8.641 2.383 9.443 1.00 94.50 85 LEU A CA 1
ATOM 671 C C . LEU A 1 85 ? -9.902 1.682 9.953 1.00 94.50 85 LEU A C 1
ATOM 673 O O . LEU A 1 85 ? -10.902 2.351 10.204 1.00 94.50 85 LEU A O 1
ATOM 677 N N . VAL A 1 86 ? -9.859 0.367 10.181 1.00 94.31 86 VAL A N 1
ATOM 678 C CA . VAL A 1 86 ? -10.956 -0.361 10.837 1.00 94.31 86 VAL A CA 1
ATOM 679 C C . VAL A 1 86 ? -11.115 0.093 12.288 1.00 94.31 86 VAL A C 1
ATOM 681 O O . VAL A 1 86 ? -12.236 0.330 12.737 1.00 94.31 86 VAL A O 1
ATOM 684 N N . PHE A 1 87 ? -10.015 0.313 13.012 1.00 92.75 87 PHE A N 1
ATOM 685 C CA . PHE A 1 87 ? -10.058 0.847 14.375 1.00 92.75 87 PHE A CA 1
ATOM 686 C C . PHE A 1 87 ? -10.756 2.221 14.461 1.00 92.75 87 PHE A C 1
ATOM 688 O O . PHE A 1 87 ? -11.489 2.488 15.424 1.00 92.75 87 PHE A O 1
ATOM 695 N N . LEU A 1 88 ? -10.614 3.073 13.438 1.00 92.06 88 LEU A N 1
ATOM 696 C CA . LEU A 1 88 ? -11.303 4.366 13.370 1.00 92.06 88 LEU A CA 1
ATOM 697 C C . LEU A 1 88 ? -12.833 4.239 13.353 1.00 92.06 88 LEU A C 1
ATOM 699 O O . LEU A 1 88 ? -13.502 5.106 13.913 1.00 92.06 88 LEU A O 1
ATOM 703 N N . TYR A 1 89 ? -13.406 3.170 12.788 1.00 92.69 89 TYR A N 1
ATOM 704 C CA . TYR A 1 89 ? -14.865 2.965 12.791 1.00 92.69 89 TYR A CA 1
ATOM 705 C C . TYR A 1 89 ? -15.444 2.774 14.198 1.00 92.69 89 TYR A C 1
ATOM 707 O O . TYR A 1 89 ? -16.616 3.076 14.423 1.00 92.69 89 TYR A O 1
ATOM 715 N N . PHE A 1 90 ? -14.630 2.334 15.161 1.00 90.31 90 PHE A N 1
ATOM 716 C CA . PHE A 1 90 ? -15.044 2.216 16.562 1.00 90.31 90 PHE A CA 1
ATOM 717 C C . PHE A 1 90 ? -15.012 3.555 17.312 1.00 90.31 90 PHE A C 1
ATOM 719 O O . PHE A 1 90 ? -15.639 3.683 18.361 1.00 90.31 90 PHE A O 1
ATOM 726 N N . HIS A 1 91 ? -14.297 4.554 16.785 1.00 88.44 91 HIS A N 1
ATOM 727 C CA . HIS A 1 91 ? -14.062 5.836 17.459 1.00 88.44 91 HIS A CA 1
ATOM 728 C C . HIS A 1 91 ? -14.714 7.028 16.751 1.00 88.44 91 HIS A C 1
ATOM 730 O O . HIS A 1 91 ? -14.886 8.085 17.359 1.00 88.44 91 HIS A O 1
ATOM 736 N N . LEU A 1 92 ? -15.093 6.878 15.482 1.00 89.56 92 LEU A N 1
ATOM 737 C CA . LEU A 1 92 ? -15.659 7.936 14.656 1.00 89.56 92 LEU A CA 1
ATOM 738 C C . LEU A 1 92 ? -17.030 7.540 14.091 1.00 89.56 92 LEU A C 1
ATOM 740 O O . LEU A 1 92 ? -17.306 6.362 13.868 1.00 89.56 92 LEU A O 1
ATOM 744 N N . PRO A 1 93 ? -17.903 8.520 13.787 1.00 91.62 93 PRO A N 1
ATOM 745 C CA . PRO A 1 93 ? -19.093 8.273 12.983 1.00 91.62 93 PRO A CA 1
ATOM 746 C C . PRO A 1 93 ? -18.714 7.637 11.642 1.00 91.62 93 PRO A C 1
ATOM 748 O O . PRO A 1 93 ? -17.759 8.091 11.006 1.00 91.62 93 PRO A O 1
ATOM 751 N N . ALA A 1 94 ? -19.495 6.653 11.184 1.00 91.19 94 ALA A N 1
ATOM 752 C CA . ALA A 1 94 ? -19.167 5.847 10.006 1.00 91.19 94 ALA A CA 1
ATOM 753 C C . ALA A 1 94 ? -18.810 6.710 8.785 1.00 91.19 94 ALA A C 1
ATOM 755 O O . ALA A 1 94 ? -17.771 6.508 8.177 1.00 91.19 94 ALA A O 1
ATOM 756 N N . ARG A 1 95 ? -19.579 7.775 8.514 1.00 93.81 95 ARG A N 1
ATOM 757 C CA . ARG A 1 95 ? -19.303 8.720 7.417 1.00 93.81 95 ARG A CA 1
ATOM 758 C C . ARG A 1 95 ? -17.907 9.355 7.488 1.00 93.81 95 ARG A C 1
ATOM 760 O O . ARG A 1 95 ? -17.251 9.503 6.461 1.00 93.81 95 ARG A O 1
ATOM 767 N N . LYS A 1 96 ? -17.453 9.750 8.684 1.00 92.88 96 LYS A N 1
ATOM 768 C CA . LYS A 1 96 ? -16.112 10.328 8.873 1.00 92.88 96 LYS A CA 1
ATOM 769 C C . LYS A 1 96 ? -15.039 9.250 8.724 1.00 92.88 96 LYS A C 1
ATOM 771 O O . LYS A 1 96 ? -14.050 9.498 8.045 1.00 92.88 96 LYS A O 1
ATOM 776 N N . ALA A 1 97 ? -15.261 8.067 9.300 1.00 93.44 97 ALA A N 1
ATOM 777 C CA . ALA A 1 97 ? -14.345 6.936 9.179 1.00 93.44 97 ALA A CA 1
ATOM 778 C C . ALA A 1 97 ? -14.164 6.496 7.715 1.00 93.44 97 ALA A C 1
ATOM 780 O O . ALA A 1 97 ? -13.032 6.357 7.264 1.00 93.44 97 ALA A O 1
ATOM 781 N N . SER A 1 98 ? -15.249 6.380 6.942 1.00 95.44 98 SER A N 1
ATOM 782 C CA . SER A 1 98 ? -15.203 6.019 5.519 1.00 95.44 98 SER A CA 1
ATOM 783 C C . SER A 1 98 ? -14.473 7.053 4.668 1.00 95.44 98 SER A C 1
ATOM 785 O O . SER A 1 98 ? -13.681 6.684 3.807 1.00 95.44 98 SER A O 1
ATOM 787 N N . MET A 1 99 ? -14.688 8.347 4.926 1.00 94.81 99 MET A N 1
ATOM 788 C CA . MET A 1 99 ? -13.973 9.409 4.210 1.00 94.81 99 MET A CA 1
ATOM 789 C C . MET A 1 99 ? -12.465 9.373 4.504 1.00 94.81 99 MET A C 1
ATOM 791 O O . MET A 1 99 ? -11.652 9.532 3.596 1.00 94.81 99 MET A O 1
ATOM 795 N N . THR A 1 100 ? -12.082 9.139 5.764 1.00 94.44 100 THR A N 1
ATOM 796 C CA . THR A 1 100 ? -10.672 8.967 6.146 1.00 94.44 100 THR A CA 1
ATOM 797 C C . THR A 1 100 ? -10.071 7.714 5.515 1.00 94.44 100 THR A C 1
ATOM 799 O O . THR A 1 100 ? -8.971 7.787 4.977 1.00 94.44 100 THR A O 1
ATOM 802 N N . LEU A 1 101 ? -10.805 6.597 5.510 1.00 95.50 101 LEU A N 1
ATOM 803 C CA . LEU A 1 101 ? -10.396 5.355 4.855 1.00 95.50 101 LEU A CA 1
ATOM 804 C C . LEU A 1 101 ? -10.112 5.581 3.373 1.00 95.50 101 LEU A C 1
ATOM 806 O O . LEU A 1 101 ? -9.025 5.243 2.917 1.00 95.50 101 LEU A O 1
ATOM 810 N N . LEU A 1 102 ? -11.041 6.201 2.643 1.00 96.44 102 LEU A N 1
ATOM 811 C CA . LEU A 1 102 ? -10.876 6.440 1.211 1.00 96.44 102 LEU A CA 1
ATOM 812 C C . LEU A 1 102 ? -9.691 7.367 0.930 1.00 96.44 102 LEU A C 1
ATOM 814 O O . LEU A 1 102 ? -8.889 7.085 0.045 1.00 96.44 102 LEU A O 1
ATOM 818 N N . LYS A 1 103 ? -9.546 8.448 1.706 1.00 96.44 103 LYS A N 1
ATOM 819 C CA . LYS A 1 103 ? -8.432 9.387 1.545 1.00 96.44 103 LYS A CA 1
ATOM 820 C C . LYS A 1 103 ? -7.086 8.711 1.812 1.00 96.44 103 LYS A C 1
ATOM 822 O O . LYS A 1 103 ? -6.172 8.850 1.007 1.00 96.44 103 LYS A O 1
ATOM 827 N N . ASN A 1 104 ? -6.958 8.000 2.929 1.00 96.12 104 ASN A N 1
ATOM 828 C CA . ASN A 1 104 ? -5.694 7.388 3.320 1.00 96.12 104 ASN A CA 1
ATOM 829 C C . ASN A 1 104 ? -5.330 6.227 2.389 1.00 96.12 104 ASN A C 1
ATOM 831 O O . ASN A 1 104 ? -4.199 6.178 1.918 1.00 96.12 104 ASN A O 1
ATOM 835 N N . LEU A 1 105 ? -6.278 5.344 2.053 1.00 96.00 105 LEU A N 1
ATOM 836 C CA . LEU A 1 105 ? -6.023 4.283 1.076 1.00 96.00 105 LEU A CA 1
ATOM 837 C C . LEU A 1 105 ? -5.695 4.851 -0.302 1.00 96.00 105 LEU A C 1
ATOM 839 O O . LEU A 1 105 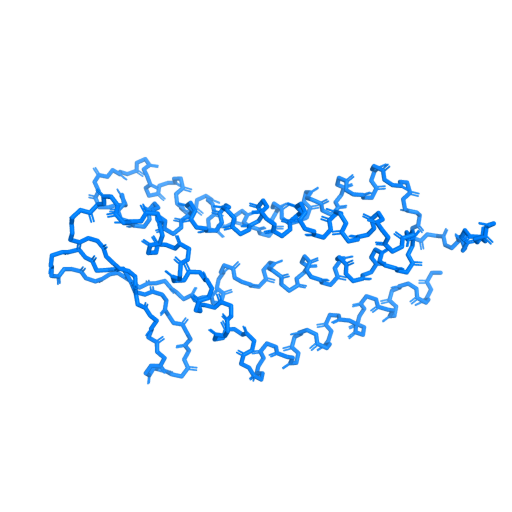? -4.758 4.373 -0.925 1.00 96.00 105 LEU A O 1
ATOM 843 N N . GLY A 1 106 ? -6.397 5.893 -0.753 1.00 96.75 106 GLY A N 1
ATOM 844 C CA . GLY A 1 106 ? -6.112 6.541 -2.032 1.00 96.75 106 GLY A CA 1
ATOM 845 C C . GLY A 1 106 ? -4.704 7.139 -2.091 1.00 96.75 106 GLY A C 1
ATOM 846 O O . GLY A 1 106 ? -3.976 6.886 -3.046 1.00 96.75 106 GLY A O 1
ATOM 847 N N . ILE A 1 107 ? -4.290 7.879 -1.053 1.00 96.44 107 ILE A N 1
ATOM 848 C CA . ILE A 1 107 ? -2.934 8.450 -0.962 1.00 96.44 107 ILE A CA 1
ATOM 849 C C . ILE A 1 107 ? -1.881 7.340 -0.919 1.00 96.44 107 ILE A C 1
ATOM 851 O O . ILE A 1 107 ? -0.890 7.406 -1.642 1.00 96.44 107 ILE A O 1
ATOM 855 N N . PHE A 1 108 ? -2.092 6.323 -0.083 1.00 96.38 108 PHE A N 1
ATOM 856 C CA . PHE A 1 108 ? -1.140 5.230 0.079 1.00 96.38 108 PHE A CA 1
ATOM 857 C C . PHE A 1 108 ? -0.997 4.406 -1.208 1.00 96.38 108 PHE A C 1
ATOM 859 O O . PHE A 1 108 ? 0.118 4.147 -1.650 1.00 96.38 108 PHE A O 1
ATOM 866 N N . TYR A 1 109 ? -2.112 4.080 -1.862 1.00 96.06 109 TYR A N 1
ATOM 867 C CA . TYR A 1 109 ? -2.127 3.385 -3.147 1.00 96.06 109 TYR A CA 1
ATOM 868 C C . TYR A 1 109 ? -1.436 4.201 -4.247 1.00 96.06 109 TYR A C 1
ATOM 870 O O . TYR A 1 109 ? -0.577 3.675 -4.949 1.00 96.06 109 TYR A O 1
ATOM 878 N N . ALA A 1 110 ? -1.734 5.500 -4.362 1.00 96.00 110 ALA A N 1
ATOM 879 C CA . ALA A 1 110 ? -1.075 6.373 -5.334 1.00 96.00 110 ALA A CA 1
ATOM 880 C C . ALA A 1 110 ? 0.446 6.429 -5.116 1.00 96.00 110 ALA A C 1
ATOM 882 O O . ALA A 1 110 ? 1.213 6.383 -6.076 1.00 96.00 110 ALA A O 1
ATOM 883 N N . LEU A 1 111 ? 0.888 6.472 -3.856 1.00 95.31 111 LEU A N 1
ATOM 884 C CA . LEU A 1 111 ? 2.305 6.441 -3.509 1.00 95.31 111 LEU A CA 1
ATOM 885 C C . LEU A 1 111 ? 2.967 5.108 -3.893 1.00 95.31 111 LEU A C 1
ATOM 887 O O . LEU A 1 111 ? 4.085 5.113 -4.398 1.00 95.31 111 LEU A O 1
ATOM 891 N N . GLN A 1 112 ? 2.295 3.974 -3.679 1.00 95.25 112 GLN A N 1
ATOM 892 C CA . GLN A 1 112 ? 2.807 2.662 -4.085 1.00 95.25 112 GLN A CA 1
ATOM 893 C C . GLN A 1 112 ? 2.906 2.522 -5.605 1.00 95.25 112 GLN A C 1
ATOM 895 O O . GLN A 1 112 ? 3.906 2.006 -6.100 1.00 95.25 112 GLN A O 1
ATOM 900 N N . VAL A 1 113 ? 1.910 3.015 -6.349 1.00 94.44 113 VAL A N 1
ATOM 901 C CA . VAL A 1 113 ? 1.967 3.062 -7.816 1.00 94.44 113 VAL A CA 1
ATOM 902 C C . VAL A 1 113 ? 3.138 3.938 -8.262 1.00 94.44 113 VAL A C 1
ATOM 904 O O . VAL A 1 113 ? 3.948 3.490 -9.065 1.00 94.44 113 VAL A O 1
ATOM 907 N N . LEU A 1 114 ? 3.302 5.136 -7.689 1.00 93.19 114 LEU A N 1
ATOM 908 C CA . LEU A 1 114 ? 4.436 6.015 -7.988 1.00 93.19 114 LEU A CA 1
ATOM 909 C C . LEU A 1 114 ? 5.780 5.339 -7.682 1.00 93.19 114 LEU A C 1
ATOM 911 O O . LEU A 1 114 ? 6.683 5.354 -8.513 1.00 93.19 114 LEU A O 1
ATOM 915 N N . TYR A 1 115 ? 5.909 4.683 -6.533 1.00 93.19 115 TYR A N 1
ATOM 916 C CA . TYR A 1 115 ? 7.101 3.912 -6.186 1.00 93.19 115 TYR A CA 1
ATOM 917 C C . TYR A 1 115 ? 7.411 2.820 -7.216 1.00 93.19 115 TYR A C 1
ATOM 919 O O . TYR A 1 115 ? 8.544 2.716 -7.678 1.00 93.19 115 TYR A O 1
ATOM 927 N N . LEU A 1 116 ? 6.407 2.047 -7.628 1.00 92.50 116 LEU A N 1
ATOM 928 C CA . LEU A 1 116 ? 6.581 1.002 -8.632 1.00 92.50 116 LEU A CA 1
ATOM 929 C C . LEU A 1 116 ? 6.918 1.583 -10.015 1.00 92.50 116 LEU A C 1
ATOM 931 O O . LEU A 1 116 ? 7.686 0.975 -10.752 1.00 92.50 116 LEU A O 1
ATOM 935 N N . THR A 1 117 ? 6.448 2.786 -10.361 1.00 90.50 117 THR A N 1
ATOM 936 C CA . THR A 1 117 ? 6.883 3.453 -11.604 1.00 90.50 117 THR A CA 1
ATOM 937 C C . THR A 1 117 ? 8.359 3.860 -11.584 1.00 90.50 117 THR A C 1
ATOM 939 O O . THR A 1 117 ? 9.002 3.853 -12.632 1.00 90.50 117 THR A O 1
ATOM 942 N N . LEU A 1 118 ? 8.940 4.142 -10.408 1.00 90.38 118 LEU A N 1
ATOM 943 C CA . LEU A 1 118 ? 10.374 4.442 -10.283 1.00 90.38 118 LEU A CA 1
ATOM 944 C C . LEU A 1 118 ? 11.260 3.232 -10.583 1.00 90.38 118 LEU A C 1
ATOM 946 O O . LEU A 1 118 ? 12.427 3.412 -10.925 1.00 90.38 118 LEU A O 1
ATOM 950 N N . LEU A 1 119 ? 10.712 2.020 -10.491 1.00 87.69 119 LEU A N 1
ATOM 951 C CA . LEU A 1 119 ? 11.432 0.779 -10.759 1.00 87.69 119 LEU A CA 1
ATOM 952 C C . LEU A 1 119 ? 11.972 0.736 -12.198 1.00 87.69 119 LEU A C 1
ATOM 954 O O . LEU A 1 119 ? 13.083 0.270 -12.428 1.00 87.69 119 LEU A O 1
ATOM 958 N N . TYR A 1 120 ? 11.243 1.338 -13.142 1.00 83.38 120 TYR A N 1
ATOM 959 C CA . TYR A 1 120 ? 11.719 1.575 -14.508 1.00 83.38 120 TYR A CA 1
ATOM 960 C C . TYR A 1 120 ? 12.920 2.539 -14.554 1.00 83.38 120 TYR A C 1
ATOM 962 O O . TYR A 1 120 ? 13.908 2.303 -15.247 1.00 83.38 120 TYR A O 1
ATOM 970 N N . GLY A 1 121 ? 12.863 3.629 -13.786 1.00 80.00 121 GLY A N 1
ATOM 971 C CA . GLY A 1 121 ? 13.881 4.682 -13.795 1.00 80.00 121 GLY A CA 1
ATOM 972 C C . GLY A 1 121 ? 15.213 4.293 -13.140 1.00 80.00 121 GLY A C 1
ATOM 973 O O . GLY A 1 121 ? 16.226 4.950 -13.396 1.00 80.00 121 GLY A O 1
ATOM 974 N N . MET A 1 122 ? 15.246 3.226 -12.333 1.00 81.19 122 MET A N 1
ATOM 975 C CA . MET A 1 122 ? 16.439 2.778 -11.599 1.00 81.19 122 MET A CA 1
ATOM 976 C C . MET A 1 122 ? 17.651 2.479 -12.489 1.00 81.19 122 MET A C 1
ATOM 978 O O . MET A 1 122 ? 18.781 2.631 -12.039 1.00 81.19 122 MET A O 1
ATOM 982 N N . LEU A 1 123 ? 17.459 2.083 -13.744 1.00 71.44 123 LEU A N 1
ATOM 983 C CA . LEU A 1 123 ? 18.574 1.783 -14.654 1.00 71.44 123 LEU A CA 1
ATOM 984 C C . LEU A 1 123 ? 19.286 3.028 -15.166 1.00 71.44 123 LEU A C 1
ATOM 986 O O . LEU A 1 123 ? 20.423 2.958 -15.618 1.00 71.44 123 LEU A O 1
ATOM 990 N N . SER A 1 124 ? 18.580 4.154 -15.158 1.00 79.75 124 SER A N 1
ATOM 991 C CA . SER A 1 124 ? 19.024 5.363 -15.839 1.00 79.75 124 SER A CA 1
ATOM 992 C C . SER A 1 124 ? 19.807 6.300 -14.922 1.00 79.75 124 SER A C 1
ATOM 994 O O . SER A 1 124 ? 20.572 7.129 -15.406 1.00 79.75 124 SER A O 1
ATOM 996 N N . SER A 1 125 ? 19.620 6.197 -13.599 1.00 88.38 125 SER A N 1
ATOM 997 C CA . SER A 1 125 ? 20.149 7.179 -12.653 1.00 88.38 125 SER A CA 1
ATOM 998 C C . SER A 1 125 ? 20.333 6.616 -11.243 1.00 88.38 125 SER A C 1
ATOM 1000 O O . SER A 1 125 ? 19.390 6.107 -10.634 1.00 88.38 125 SER A O 1
ATOM 1002 N N . GLU A 1 126 ? 21.527 6.812 -10.676 1.00 90.75 126 GLU A N 1
ATOM 1003 C CA . GLU A 1 126 ? 21.828 6.528 -9.264 1.00 90.75 126 GLU A CA 1
ATOM 1004 C C . GLU A 1 126 ? 20.916 7.312 -8.309 1.00 90.75 126 GLU A C 1
ATOM 1006 O O . GLU A 1 126 ? 20.466 6.780 -7.294 1.00 90.75 126 GLU A O 1
ATOM 1011 N N . SER A 1 127 ? 20.560 8.552 -8.660 1.00 92.50 127 SER A N 1
ATOM 1012 C CA . SER A 1 127 ? 19.628 9.370 -7.876 1.00 92.50 127 SER A CA 1
ATOM 1013 C C . SER A 1 127 ? 18.247 8.719 -7.781 1.00 92.50 127 SER A C 1
ATOM 1015 O O . SER A 1 127 ? 17.622 8.742 -6.720 1.00 92.50 127 SER A O 1
ATOM 1017 N N . VAL A 1 128 ? 17.773 8.093 -8.864 1.00 91.00 128 VAL A N 1
ATOM 1018 C CA . VAL A 1 128 ? 16.490 7.372 -8.866 1.00 91.00 128 VAL A CA 1
ATOM 1019 C C . VAL A 1 128 ? 16.582 6.107 -8.018 1.00 91.00 128 VAL A C 1
ATOM 1021 O O . VAL A 1 128 ? 15.661 5.837 -7.251 1.00 91.00 128 VAL A O 1
ATOM 1024 N N . GLN A 1 129 ? 17.697 5.373 -8.075 1.00 90.75 129 GLN A N 1
ATOM 1025 C CA . GLN A 1 129 ? 17.925 4.221 -7.193 1.00 90.75 129 GLN A CA 1
ATOM 1026 C C . GLN A 1 129 ? 17.936 4.626 -5.714 1.00 90.75 129 GLN A C 1
ATOM 1028 O O . GLN A 1 129 ? 17.326 3.951 -4.884 1.00 90.75 129 GLN A O 1
ATOM 1033 N N . PHE A 1 130 ? 18.586 5.744 -5.377 1.00 92.56 130 PHE A N 1
ATOM 1034 C CA . PHE A 1 130 ? 18.582 6.286 -4.021 1.00 92.56 130 PHE A CA 1
ATOM 1035 C C . PHE A 1 130 ? 17.158 6.615 -3.553 1.00 92.56 130 PHE A C 1
ATOM 1037 O O . PHE A 1 130 ? 16.745 6.163 -2.485 1.00 92.56 130 PHE A O 1
ATOM 1044 N N . ILE A 1 131 ? 16.378 7.335 -4.369 1.00 92.81 131 ILE A N 1
ATOM 1045 C CA . ILE A 1 131 ? 14.981 7.683 -4.058 1.00 92.81 131 ILE A CA 1
ATOM 1046 C C . ILE A 1 131 ? 14.117 6.421 -3.922 1.00 92.81 131 ILE A C 1
ATOM 1048 O O . ILE A 1 131 ? 13.320 6.319 -2.990 1.00 92.81 131 ILE A O 1
ATOM 1052 N N . PHE A 1 132 ? 14.293 5.442 -4.810 1.00 92.00 132 PHE A N 1
ATOM 1053 C CA . PHE A 1 132 ? 13.584 4.166 -4.763 1.00 92.00 132 PHE A CA 1
ATOM 1054 C C . PHE A 1 132 ? 13.862 3.418 -3.457 1.00 92.00 132 PHE A C 1
ATOM 1056 O O . PHE A 1 132 ? 12.928 3.024 -2.759 1.00 92.00 132 PHE A O 1
ATOM 1063 N N . ASN A 1 133 ? 15.134 3.271 -3.083 1.00 91.56 133 ASN A N 1
ATOM 1064 C CA . ASN A 1 133 ? 15.530 2.598 -1.848 1.00 91.56 133 ASN A CA 1
ATOM 1065 C C . ASN A 1 133 ? 15.031 3.347 -0.605 1.00 91.56 133 ASN A C 1
ATOM 1067 O O . ASN A 1 133 ? 14.581 2.725 0.360 1.00 91.56 133 ASN A O 1
ATOM 1071 N N . LEU A 1 134 ? 15.055 4.683 -0.640 1.00 93.12 134 LEU A N 1
ATOM 1072 C CA . LEU A 1 134 ? 14.504 5.517 0.421 1.00 93.12 134 LEU A CA 1
ATOM 1073 C C . LEU A 1 134 ? 12.998 5.266 0.586 1.00 93.12 134 LEU A C 1
ATOM 1075 O O . LEU A 1 134 ? 12.549 5.001 1.699 1.00 93.12 134 LEU A O 1
ATOM 1079 N N . LEU A 1 135 ? 12.226 5.292 -0.505 1.00 92.75 135 LEU A N 1
ATOM 1080 C CA . LEU A 1 135 ? 10.781 5.026 -0.499 1.00 92.75 135 LEU A CA 1
ATOM 1081 C C . LEU A 1 135 ? 10.457 3.609 -0.019 1.00 92.75 135 LEU A C 1
ATOM 1083 O O . LEU A 1 135 ? 9.619 3.458 0.872 1.00 92.75 135 LEU A O 1
ATOM 1087 N N . LYS A 1 136 ? 11.163 2.597 -0.542 1.00 91.38 136 LYS A N 1
ATOM 1088 C CA . LYS A 1 136 ? 11.018 1.181 -0.166 1.00 91.38 136 LYS A CA 1
ATOM 1089 C C . LYS A 1 136 ? 11.084 0.993 1.349 1.00 91.38 136 LYS A C 1
ATOM 1091 O O . LYS A 1 136 ? 10.205 0.371 1.937 1.00 91.38 136 LYS A O 1
ATOM 1096 N N . ASN A 1 137 ? 12.076 1.611 1.988 1.00 91.25 137 ASN A N 1
ATOM 1097 C CA . ASN A 1 137 ? 12.271 1.528 3.437 1.00 91.25 137 ASN A CA 1
ATOM 1098 C C . ASN A 1 137 ? 11.352 2.473 4.235 1.00 91.25 137 ASN A C 1
ATOM 1100 O O . ASN A 1 137 ? 11.164 2.288 5.437 1.00 91.25 137 ASN A O 1
ATOM 1104 N N . SER A 1 138 ? 10.756 3.477 3.587 1.00 93.88 138 SER A N 1
ATOM 1105 C CA . SER A 1 138 ? 9.955 4.512 4.250 1.00 93.88 138 SER A CA 1
ATOM 1106 C C . SER A 1 138 ? 8.458 4.214 4.302 1.00 93.88 138 SER A C 1
ATOM 1108 O O . SER A 1 138 ? 7.762 4.879 5.064 1.00 93.88 138 SER A O 1
ATOM 1110 N N . PHE A 1 139 ? 7.924 3.230 3.567 1.00 93.25 139 PHE A N 1
ATOM 1111 C CA . PHE A 1 139 ? 6.477 2.953 3.574 1.00 93.25 139 PHE A CA 1
ATOM 1112 C C . PHE A 1 139 ? 5.905 2.706 4.976 1.00 93.25 139 PHE A C 1
ATOM 1114 O O . PHE A 1 139 ? 4.835 3.223 5.300 1.00 93.25 139 PHE A O 1
ATOM 1121 N N . GLY A 1 140 ? 6.628 1.982 5.836 1.00 92.69 140 GLY A N 1
ATOM 1122 C CA . GLY A 1 140 ? 6.228 1.793 7.234 1.00 92.69 140 GLY A CA 1
ATOM 1123 C C . GLY A 1 140 ? 6.156 3.114 8.007 1.00 92.69 140 GLY A C 1
ATOM 1124 O O . GLY A 1 140 ? 5.176 3.376 8.704 1.00 92.69 140 GLY A O 1
ATOM 1125 N N . ILE A 1 141 ? 7.152 3.986 7.825 1.00 94.00 141 ILE A N 1
ATOM 1126 C CA . ILE A 1 141 ? 7.205 5.318 8.447 1.00 94.00 141 ILE A CA 1
ATOM 1127 C C . ILE A 1 141 ? 6.065 6.203 7.930 1.00 94.00 141 ILE A C 1
ATOM 1129 O O . ILE A 1 141 ? 5.431 6.906 8.712 1.00 94.00 141 ILE A O 1
ATOM 1133 N N . LEU A 1 142 ? 5.759 6.143 6.634 1.00 94.62 142 LEU A N 1
ATOM 1134 C CA . LEU A 1 142 ? 4.672 6.909 6.028 1.00 94.62 142 LEU A CA 1
ATOM 1135 C C . LEU A 1 142 ? 3.309 6.478 6.571 1.00 94.62 142 LEU A C 1
ATOM 1137 O O . LEU A 1 142 ? 2.500 7.332 6.929 1.00 94.62 142 LEU A O 1
ATOM 1141 N N . VAL A 1 143 ? 3.074 5.173 6.728 1.00 95.94 143 VAL A N 1
ATOM 1142 C CA . VAL A 1 143 ? 1.857 4.669 7.381 1.00 95.94 143 VAL A CA 1
ATOM 1143 C C . VAL A 1 143 ? 1.779 5.138 8.831 1.00 95.94 143 VAL A C 1
ATOM 1145 O O . VAL A 1 143 ? 0.736 5.637 9.250 1.00 95.94 143 VAL A O 1
ATOM 1148 N N . LEU A 1 144 ? 2.874 5.056 9.593 1.00 95.56 144 LEU A N 1
ATOM 1149 C CA . LEU A 1 144 ? 2.914 5.577 10.963 1.00 95.56 144 LEU A CA 1
ATOM 1150 C C . LEU A 1 144 ? 2.609 7.078 11.014 1.00 95.56 144 LEU A C 1
ATOM 1152 O O . LEU A 1 144 ? 1.837 7.514 11.866 1.00 95.56 144 LEU A O 1
ATOM 1156 N N . PHE A 1 145 ? 3.151 7.864 10.085 1.00 96.38 145 PHE A N 1
ATOM 1157 C CA . PHE A 1 145 ? 2.859 9.289 9.978 1.00 96.38 145 PHE A CA 1
ATOM 1158 C C . PHE A 1 145 ? 1.367 9.544 9.728 1.00 96.38 145 PHE A C 1
ATOM 1160 O O . PHE A 1 145 ? 0.770 10.383 10.402 1.00 96.38 145 PHE A O 1
ATOM 1167 N N . MET A 1 146 ? 0.734 8.787 8.826 1.00 95.75 146 MET A N 1
ATOM 1168 C CA . MET A 1 146 ? -0.709 8.882 8.567 1.00 95.75 146 MET A CA 1
ATOM 1169 C C . MET A 1 146 ? -1.542 8.528 9.808 1.00 95.75 146 MET A C 1
ATOM 1171 O O . MET A 1 146 ? -2.504 9.227 10.125 1.00 95.75 146 MET A O 1
ATOM 1175 N N . ILE A 1 147 ? -1.141 7.492 10.551 1.00 95.12 147 ILE A N 1
ATOM 1176 C CA . ILE A 1 147 ? -1.780 7.093 11.813 1.00 95.12 147 ILE A CA 1
ATOM 1177 C C . ILE A 1 147 ? -1.669 8.213 12.853 1.00 95.12 147 ILE A C 1
ATOM 1179 O O . ILE A 1 147 ? -2.673 8.619 13.437 1.00 95.12 147 ILE A O 1
ATOM 1183 N N . ILE A 1 148 ? -0.463 8.743 13.072 1.00 94.56 148 ILE A N 1
ATOM 1184 C CA . ILE A 1 148 ? -0.209 9.831 14.028 1.00 94.56 148 ILE A CA 1
ATOM 1185 C C . ILE A 1 148 ? -1.018 11.073 13.646 1.00 94.56 148 ILE A C 1
ATOM 1187 O O . ILE A 1 148 ? -1.645 11.698 14.504 1.00 94.56 148 ILE A O 1
ATOM 1191 N N . TRP A 1 149 ? -1.055 11.406 12.356 1.00 94.50 149 TRP A N 1
ATOM 1192 C CA . TRP A 1 149 ? -1.845 12.516 11.844 1.00 94.50 149 TRP A CA 1
ATOM 1193 C C . TRP A 1 149 ? -3.334 12.353 12.169 1.00 94.50 149 TRP A C 1
ATOM 1195 O O . TRP A 1 149 ? -3.964 13.293 12.657 1.00 94.50 149 TRP A O 1
ATOM 1205 N N . ASP A 1 150 ? -3.894 11.158 11.970 1.00 93.62 150 ASP A N 1
ATOM 1206 C CA . ASP A 1 150 ? -5.284 10.865 12.323 1.00 93.62 150 ASP A CA 1
ATOM 1207 C C . ASP A 1 150 ? -5.533 10.946 13.835 1.00 93.62 150 ASP A C 1
ATOM 1209 O O . ASP A 1 150 ? -6.543 11.519 14.255 1.00 93.62 150 ASP A O 1
ATOM 1213 N N . VAL A 1 151 ? -4.612 10.438 14.663 1.00 91.75 151 VAL A N 1
ATOM 1214 C CA . VAL A 1 151 ? -4.691 10.553 16.132 1.00 91.75 151 VAL A CA 1
ATOM 1215 C C . VAL A 1 151 ? -4.800 12.017 16.553 1.00 91.75 151 VAL A C 1
ATOM 1217 O O . VAL A 1 151 ? -5.695 12.364 17.330 1.00 91.75 151 VAL A O 1
ATOM 1220 N N . ILE A 1 152 ? -3.929 12.879 16.018 1.00 91.81 152 ILE A N 1
ATOM 1221 C CA . ILE A 1 152 ? -3.907 14.316 16.321 1.00 91.81 152 ILE A CA 1
ATOM 1222 C C . ILE A 1 152 ? -5.189 14.984 15.814 1.00 91.81 152 ILE A C 1
ATOM 1224 O O . ILE A 1 152 ? -5.872 15.683 16.567 1.00 91.81 152 ILE A O 1
ATOM 1228 N N . ARG A 1 153 ? -5.554 14.737 14.550 1.00 90.38 153 ARG A N 1
ATOM 1229 C CA . ARG A 1 153 ? -6.702 15.362 13.881 1.00 90.38 153 ARG A CA 1
ATOM 1230 C C . ARG A 1 153 ? -8.024 15.050 14.572 1.00 90.38 153 ARG A C 1
ATOM 1232 O O . ARG A 1 153 ? -8.867 15.934 14.718 1.00 90.38 153 ARG A O 1
ATOM 1239 N N . PHE A 1 154 ? -8.223 13.799 14.972 1.00 88.31 154 PHE A N 1
ATOM 1240 C CA . PHE A 1 154 ? -9.470 13.339 15.579 1.00 88.31 154 PHE A CA 1
ATOM 1241 C C . PHE A 1 154 ? -9.439 13.336 17.108 1.00 88.31 154 PHE A C 1
ATOM 1243 O O . PHE A 1 154 ? -10.448 12.999 17.727 1.00 88.31 154 PHE A O 1
ATOM 1250 N N . ARG A 1 155 ? -8.314 13.737 17.717 1.00 85.31 155 ARG A N 1
ATOM 1251 C CA . ARG A 1 155 ? -8.090 13.718 19.171 1.00 85.31 155 ARG A CA 1
ATOM 1252 C C . ARG A 1 155 ? -8.443 12.358 19.778 1.00 85.31 155 ARG A C 1
ATOM 1254 O O . ARG A 1 155 ? -9.085 12.275 20.827 1.00 85.31 155 ARG A O 1
ATOM 1261 N N . ILE A 1 156 ? -8.059 11.284 19.088 1.00 78.94 156 ILE A N 1
ATOM 1262 C CA . ILE A 1 156 ? -8.371 9.920 19.517 1.00 78.94 156 ILE A CA 1
ATOM 1263 C C . ILE A 1 156 ? -7.513 9.612 20.736 1.00 78.94 156 ILE A C 1
ATOM 1265 O O . ILE A 1 156 ? -6.304 9.418 20.647 1.00 78.94 156 ILE A O 1
ATOM 1269 N N . SER A 1 157 ? -8.156 9.567 21.897 1.00 70.50 157 SER A N 1
ATOM 1270 C CA . SER A 1 157 ? -7.513 9.105 23.116 1.00 70.50 157 SER A CA 1
ATOM 1271 C C . SER A 1 157 ? -7.560 7.580 23.164 1.00 70.50 157 SER A C 1
ATOM 1273 O O . SER A 1 157 ? -8.630 6.985 23.285 1.00 70.50 157 SER A O 1
ATOM 1275 N N . LEU A 1 158 ? -6.391 6.937 23.180 1.00 66.94 158 LEU A N 1
ATOM 1276 C CA . LEU A 1 158 ? -6.261 5.510 23.514 1.00 66.94 158 LEU A CA 1
ATOM 1277 C C . LEU A 1 158 ? -6.679 5.215 24.975 1.00 66.94 158 LEU A C 1
ATOM 1279 O O . LEU A 1 158 ? -6.886 4.063 25.371 1.00 66.94 158 LEU A O 1
ATOM 1283 N N . ARG A 1 159 ? -6.839 6.269 25.786 1.00 59.53 159 ARG A N 1
ATOM 1284 C CA . ARG A 1 159 ? -7.317 6.245 27.169 1.00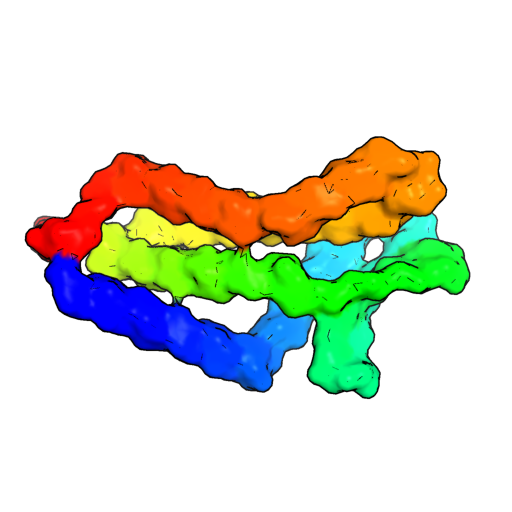 59.53 159 ARG A CA 1
ATOM 1285 C C . ARG A 1 159 ? -8.831 6.505 27.171 1.00 59.53 159 ARG A C 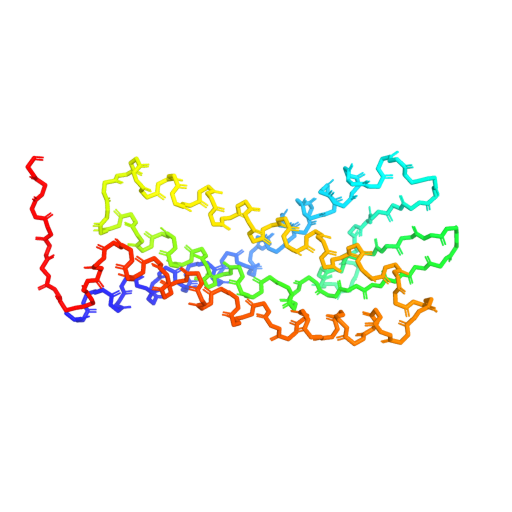1
ATOM 1287 O O . ARG A 1 159 ? -9.256 7.655 27.126 1.00 59.53 159 ARG A O 1
ATOM 1294 N N . ASN A 1 160 ? -9.610 5.418 27.154 1.00 52.91 160 ASN A N 1
ATOM 1295 C CA . ASN A 1 160 ? -11.080 5.334 27.208 1.00 52.91 160 ASN A CA 1
ATOM 1296 C C . ASN A 1 160 ? -11.821 6.634 27.592 1.00 52.91 160 ASN A C 1
ATOM 1298 O O . ASN A 1 160 ? -11.898 6.973 28.772 1.00 52.91 160 ASN A O 1
ATOM 1302 N N . LYS A 1 161 ? -12.521 7.232 26.626 1.00 50.75 161 LYS A N 1
ATOM 1303 C CA . LYS A 1 161 ? -13.902 7.690 26.826 1.00 50.75 161 LYS A CA 1
ATOM 1304 C C . LYS A 1 161 ? -14.685 7.309 25.568 1.00 50.75 161 LYS A C 1
ATOM 1306 O O . LYS A 1 161 ? -14.392 7.877 24.518 1.00 50.75 161 LYS A O 1
ATOM 1311 N N . PRO A 1 162 ? -15.619 6.341 25.623 1.00 48.62 162 PRO A N 1
ATOM 1312 C CA . PRO A 1 162 ? -16.547 6.161 24.519 1.00 48.62 162 PRO A CA 1
ATOM 1313 C C . PRO A 1 162 ? -17.302 7.481 24.363 1.00 48.62 162 PRO A C 1
ATOM 1315 O O . PRO A 1 162 ? -17.950 7.951 25.300 1.00 48.62 162 PRO A O 1
ATOM 1318 N N . VAL A 1 163 ? -17.147 8.128 23.210 1.00 55.97 163 VAL A N 1
ATOM 1319 C CA . VAL A 1 163 ? -17.961 9.290 22.865 1.00 55.97 163 VAL A CA 1
ATOM 1320 C C . VAL A 1 163 ? -19.369 8.745 22.674 1.00 55.97 163 VAL A C 1
ATOM 1322 O O . VAL A 1 163 ? -19.650 8.082 21.677 1.00 55.97 163 VAL A O 1
ATOM 1325 N N . LEU A 1 164 ? -20.224 8.951 23.677 1.00 52.81 164 LEU A N 1
ATOM 1326 C CA . LEU A 1 164 ? -21.653 8.679 23.582 1.00 52.81 164 LEU A CA 1
ATOM 1327 C C . LEU A 1 164 ? -22.164 9.400 22.333 1.00 52.81 164 LEU A C 1
ATOM 1329 O O . LEU A 1 164 ? -22.102 10.629 22.255 1.00 52.81 164 LEU A O 1
ATOM 1333 N N . LYS A 1 165 ? -22.599 8.625 21.335 1.00 49.69 165 LYS A N 1
ATOM 1334 C CA . LYS A 1 165 ? -23.315 9.157 20.175 1.00 49.69 165 LYS A CA 1
ATOM 1335 C C . LYS A 1 165 ? -24.563 9.866 20.714 1.00 49.69 165 LYS A C 1
ATOM 1337 O O . LYS A 1 165 ? -25.396 9.210 21.335 1.00 49.69 165 LYS A O 1
ATOM 1342 N N . LYS A 1 166 ? -24.632 11.186 20.533 1.00 41.88 166 LYS A N 1
ATOM 1343 C CA . LYS A 1 166 ? -25.902 11.918 20.519 1.00 41.88 166 LYS A CA 1
ATOM 1344 C C . LYS A 1 166 ? -26.529 11.762 19.143 1.00 41.88 166 LYS A C 1
ATOM 1346 O O . LYS A 1 166 ? -25.746 11.762 18.163 1.00 41.88 166 LYS A O 1
#

Secondary structure (DSSP, 8-state):
-HHHHHHHHHHHHHHHHHIIIIIHHHHHHHHHHHHHHHHTTSTTEEEEEE-TTSS-EEEEEETTEEEEEEHHHHHHHHHHHHHHHHHHHHHS-HHHHHHHHHHHHHHHHHHHHHHHHHHHHTTT-HHHHHHHHHHHHHHHHHHHHHHHHHHHHHT--SS-------

Foldseek 3Di:
DVVLVVLLVVLLVVLVVVVVVCPLVVVLVVLQVLLVVVCVVPPQWHWDWDCPVVFTWIWITHPHDIDTDGSVLLCVLVSVLVSLLVSVVQQDPPVVSVVLNCVVCVVSSVLSSVLVVLVVVVVPDPVSVVVSVVSSVCSNVVSVVSSVVCCVVSVDDPPDDRPPDD

Sequence (166 aa):
MKLNIAIILIVATVFFGLWFLGLEIIYAHMLVFGLNAVFVFSSGIHAKLDTSTGKAFIQLFYDNAGWQEPVETICLPLILLLTWLVFLYFHLPARKASMTLLKNLGIFYALQVLYLTLLYGMLSSESVQFIFNLLKNSFGILVLFMIIWDVIRFRISLRNKPVLKK

pLDDT: mean 88.29, std 10.38, range [41.88, 96.75]